Protein AF-A0A535A2I8-F1 (afdb_monomer_lite)

pLDDT: mean 81.46, std 21.79, range [32.22, 98.5]

Foldseek 3Di:
DDDDDDDDDDDDDDDDDPDDPDPDPDDRPFAQLEEEDEDDPVCDDDVSVVVVLVVVVVNLVRNHAWYWYADPPDQQRTWIAGSVHRPDTDGDHQVDWDDHPPSDPPDTDHSCVVDD

Radius of gyration: 17.89 Å; chains: 1; bounding box: 40×43×50 Å

Structure (mmCIF, N/CA/C/O backbone):
data_AF-A0A535A2I8-F1
#
_entry.id   AF-A0A535A2I8-F1
#
loop_
_atom_site.group_PDB
_atom_site.id
_atom_site.type_symbol
_atom_site.label_atom_id
_atom_site.label_alt_id
_atom_site.label_comp_id
_atom_site.label_asym_id
_atom_site.label_entity_id
_atom_site.label_seq_id
_atom_site.pdbx_PDB_ins_code
_atom_site.Cartn_x
_atom_site.Cartn_y
_atom_site.Cartn_z
_atom_site.occupancy
_atom_site.B_iso_or_equiv
_atom_site.auth_seq_id
_atom_site.auth_comp_id
_atom_site.auth_asym_id
_atom_site.auth_atom_id
_atom_site.pdbx_PDB_model_num
ATOM 1 N N . MET A 1 1 ? 29.932 -28.910 -32.154 1.00 40.97 1 MET A N 1
ATOM 2 C CA . MET A 1 1 ? 29.244 -27.645 -31.809 1.00 40.97 1 MET A CA 1
ATOM 3 C C . MET A 1 1 ? 27.804 -27.983 -31.453 1.00 40.97 1 MET A C 1
ATOM 5 O O . MET A 1 1 ? 26.990 -28.144 -32.350 1.00 40.97 1 MET A O 1
ATOM 9 N N . HIS A 1 2 ? 27.507 -28.189 -30.170 1.00 32.22 2 HIS A N 1
ATOM 10 C CA . HIS A 1 2 ? 26.166 -28.565 -29.714 1.00 32.22 2 HIS A CA 1
ATOM 11 C C . HIS A 1 2 ? 25.578 -27.422 -28.888 1.00 32.22 2 HIS A C 1
ATOM 13 O O . HIS A 1 2 ? 26.145 -27.027 -27.873 1.00 32.22 2 HIS A O 1
ATOM 19 N N . ARG A 1 3 ? 24.467 -26.864 -29.384 1.00 36.97 3 ARG A N 1
ATOM 20 C CA . ARG A 1 3 ? 23.621 -25.899 -28.676 1.00 36.97 3 ARG A CA 1
ATOM 21 C C . ARG A 1 3 ? 22.967 -26.609 -27.492 1.00 36.97 3 ARG A C 1
ATOM 23 O O . ARG A 1 3 ? 22.292 -27.614 -27.694 1.00 36.97 3 ARG A O 1
ATOM 30 N N . LEU A 1 4 ? 23.142 -26.072 -26.289 1.00 37.31 4 LEU A N 1
ATOM 31 C CA . LEU A 1 4 ? 22.339 -26.429 -25.124 1.00 37.31 4 LEU A CA 1
ATOM 32 C C . LEU A 1 4 ? 21.223 -25.391 -24.979 1.00 37.31 4 LEU A C 1
ATOM 34 O O . LEU A 1 4 ? 21.479 -24.228 -24.677 1.00 37.31 4 LEU A O 1
ATOM 38 N N . SER A 1 5 ? 19.991 -25.825 -25.226 1.00 38.28 5 SER A N 1
ATOM 39 C CA . SER A 1 5 ? 18.779 -25.164 -24.739 1.00 38.28 5 SER A CA 1
ATOM 40 C C . SER A 1 5 ? 18.643 -25.443 -23.236 1.00 38.28 5 SER A C 1
ATOM 42 O O . SER A 1 5 ? 18.782 -26.608 -22.854 1.00 38.28 5 SER A O 1
ATOM 44 N N . PRO A 1 6 ? 18.328 -24.467 -22.366 1.00 41.94 6 PRO A N 1
ATOM 45 C CA . PRO A 1 6 ? 17.917 -24.785 -21.011 1.00 41.94 6 P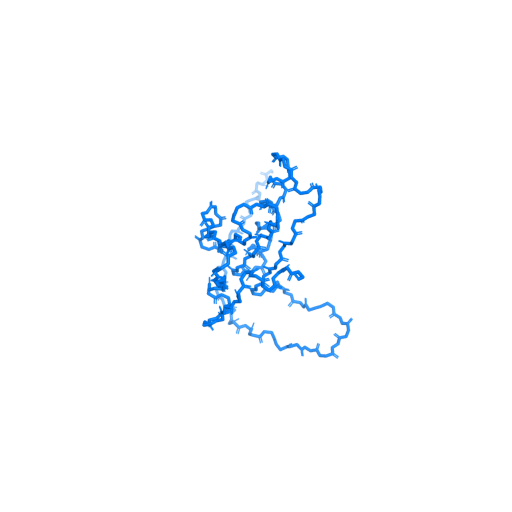RO A CA 1
ATOM 46 C C . PRO A 1 6 ? 16.450 -25.219 -21.006 1.00 41.94 6 PRO A C 1
ATOM 48 O O . PRO A 1 6 ? 15.536 -24.478 -21.362 1.00 41.94 6 PRO A O 1
ATOM 51 N N . CYS A 1 7 ? 16.290 -26.479 -20.623 1.00 32.72 7 CYS A N 1
ATOM 52 C CA . CYS A 1 7 ? 15.062 -27.187 -20.320 1.00 32.72 7 CYS A CA 1
ATOM 53 C C . CYS A 1 7 ? 14.191 -26.408 -19.321 1.00 32.72 7 CYS A C 1
ATOM 55 O O . CYS A 1 7 ? 14.639 -26.072 -18.223 1.00 32.72 7 CYS A O 1
ATOM 57 N N . GLY A 1 8 ? 12.933 -26.164 -19.693 1.00 40.22 8 GLY A N 1
ATOM 58 C CA . GLY A 1 8 ? 11.887 -25.794 -18.751 1.00 40.22 8 GLY A CA 1
ATOM 59 C C . GLY A 1 8 ? 11.546 -26.983 -17.855 1.00 40.22 8 GLY A C 1
ATOM 60 O O . GLY A 1 8 ? 11.243 -28.069 -18.340 1.00 40.22 8 GLY A O 1
ATOM 61 N N . SER A 1 9 ? 11.576 -26.772 -16.543 1.00 40.91 9 SER A N 1
ATOM 62 C CA . SER A 1 9 ? 11.089 -27.739 -15.559 1.00 40.91 9 SER A CA 1
ATOM 63 C C . SER A 1 9 ? 10.289 -27.006 -14.484 1.00 40.91 9 SER A C 1
ATOM 65 O O . SER A 1 9 ? 10.780 -26.744 -13.389 1.00 40.91 9 SER A O 1
ATOM 67 N N . LEU A 1 10 ? 9.032 -26.699 -14.800 1.00 38.22 10 LEU A N 1
ATOM 68 C CA . LEU A 1 10 ? 7.995 -26.491 -13.793 1.00 38.22 10 LEU A CA 1
ATOM 69 C C . LEU A 1 10 ? 7.583 -27.869 -13.261 1.00 38.22 10 LEU A C 1
ATOM 71 O O . LEU A 1 10 ? 7.004 -28.674 -13.989 1.00 38.22 10 LEU A O 1
ATOM 75 N N . ARG A 1 11 ? 7.885 -28.143 -11.991 1.00 38.41 11 ARG A N 1
ATOM 76 C CA . ARG A 1 11 ? 7.268 -29.230 -11.221 1.00 38.41 11 ARG A CA 1
ATOM 77 C C . ARG A 1 11 ? 6.340 -28.605 -10.175 1.00 38.41 11 ARG A C 1
ATOM 79 O O . ARG A 1 11 ? 6.810 -27.751 -9.426 1.00 38.41 11 ARG A O 1
ATOM 86 N N . PRO A 1 12 ? 5.054 -28.992 -10.103 1.00 46.94 12 PRO A N 1
ATOM 87 C CA . PRO A 1 12 ? 4.143 -28.482 -9.093 1.00 46.94 12 PRO A CA 1
ATOM 88 C C . PRO A 1 12 ? 4.269 -29.320 -7.820 1.00 46.94 12 PRO A C 1
ATOM 90 O O . PRO A 1 12 ? 4.262 -30.549 -7.867 1.00 46.94 12 PRO A O 1
ATOM 93 N N . GLY A 1 13 ? 4.367 -28.646 -6.680 1.00 46.59 13 GLY A N 1
ATOM 94 C CA . GLY A 1 13 ? 4.342 -29.297 -5.377 1.00 46.59 13 GLY A CA 1
ATOM 95 C C . GLY A 1 13 ? 5.044 -28.469 -4.318 1.00 46.59 13 GLY A C 1
ATOM 96 O O . GLY A 1 13 ? 6.159 -28.794 -3.933 1.00 46.59 13 GLY A O 1
ATOM 97 N N . CYS A 1 14 ? 4.398 -27.413 -3.833 1.00 37.53 14 CYS A N 1
ATOM 98 C CA . CYS A 1 14 ? 4.738 -26.888 -2.519 1.00 37.53 14 CYS A CA 1
ATOM 99 C C . CYS A 1 14 ? 3.476 -26.340 -1.858 1.00 37.53 14 CYS A C 1
ATOM 101 O O . CYS A 1 14 ? 2.804 -25.461 -2.400 1.00 37.53 14 CYS A O 1
ATOM 103 N N . GLY A 1 15 ? 3.118 -26.948 -0.728 1.00 41.69 15 GLY A N 1
ATOM 104 C CA . GLY A 1 15 ? 2.055 -26.476 0.142 1.00 41.69 15 GLY A CA 1
ATOM 105 C C . GLY A 1 15 ? 2.398 -25.106 0.719 1.00 41.69 15 GLY A C 1
ATOM 106 O O . GLY A 1 15 ? 3.550 -24.682 0.745 1.00 41.69 15 GLY A O 1
ATOM 107 N N . ARG A 1 16 ? 1.368 -24.393 1.166 1.00 43.19 16 ARG A N 1
ATOM 108 C CA . ARG A 1 16 ? 1.517 -23.088 1.803 1.00 43.19 16 ARG A CA 1
ATOM 109 C C . ARG A 1 16 ? 2.054 -23.299 3.218 1.00 43.19 16 ARG A C 1
ATOM 111 O O . ARG A 1 16 ? 1.315 -23.759 4.083 1.00 43.19 16 ARG A O 1
ATOM 118 N N . GLU A 1 17 ? 3.316 -22.967 3.455 1.00 42.72 17 GLU A N 1
ATOM 119 C CA . GLU A 1 17 ? 3.839 -22.832 4.813 1.00 42.72 17 GLU A CA 1
ATOM 120 C C . GLU A 1 17 ? 3.424 -21.449 5.335 1.00 42.72 17 GLU A C 1
ATOM 122 O O . GLU A 1 17 ? 3.920 -20.418 4.885 1.00 42.72 17 GLU A O 1
ATOM 127 N N . MET A 1 18 ? 2.451 -21.408 6.252 1.00 49.94 18 MET A N 1
ATOM 128 C CA . MET A 1 18 ? 2.338 -20.278 7.176 1.00 49.94 18 MET A CA 1
ATOM 129 C C . MET A 1 18 ? 3.582 -20.361 8.054 1.00 49.94 18 MET A C 1
ATOM 131 O O . MET A 1 18 ? 3.640 -21.215 8.936 1.00 49.94 18 MET A O 1
ATOM 135 N N . GLY A 1 19 ? 4.599 -19.557 7.741 1.00 46.88 19 GLY A N 1
ATOM 136 C CA . GLY A 1 19 ? 5.868 -19.560 8.459 1.00 46.88 19 GLY A CA 1
ATOM 137 C C . GLY A 1 19 ? 5.630 -19.405 9.957 1.00 46.88 19 GLY A C 1
ATOM 138 O O . GLY A 1 19 ? 5.219 -18.343 10.424 1.00 46.88 19 GLY A O 1
ATOM 139 N N . ALA A 1 20 ? 5.869 -20.475 10.712 1.00 48.34 20 ALA A N 1
ATOM 140 C CA . ALA A 1 20 ? 6.011 -20.381 12.150 1.00 48.34 20 ALA A CA 1
ATOM 141 C C . ALA A 1 20 ? 7.280 -19.565 12.414 1.00 48.34 20 ALA A C 1
ATOM 143 O O . ALA A 1 20 ? 8.363 -19.945 11.964 1.00 48.34 20 ALA A O 1
ATOM 144 N N . VAL A 1 21 ? 7.146 -18.439 13.116 1.00 48.19 21 VAL A N 1
ATOM 145 C CA . VAL A 1 21 ? 8.295 -17.656 13.577 1.00 48.19 21 VAL A CA 1
ATOM 146 C C . VAL A 1 21 ? 9.082 -18.556 14.523 1.00 48.19 21 VAL A C 1
ATOM 148 O O . VAL A 1 21 ? 8.667 -18.810 15.653 1.00 48.19 21 VAL A O 1
ATOM 151 N N . ARG A 1 22 ? 10.188 -19.116 14.034 1.00 48.62 22 ARG A N 1
ATOM 152 C CA . ARG A 1 22 ? 11.169 -19.770 14.889 1.00 48.62 22 ARG A CA 1
ATOM 153 C C . ARG A 1 22 ? 11.886 -18.658 15.639 1.00 48.62 22 ARG A C 1
ATOM 155 O O . ARG A 1 22 ? 12.410 -17.745 15.010 1.00 48.62 22 ARG A O 1
ATOM 162 N N . ASP A 1 23 ? 11.851 -18.735 16.966 1.00 51.00 23 ASP A N 1
ATOM 163 C CA . ASP A 1 23 ? 12.448 -17.793 17.924 1.00 51.00 23 ASP A CA 1
ATOM 164 C C . ASP A 1 23 ? 13.987 -17.882 17.927 1.00 51.00 23 ASP A C 1
ATOM 166 O O . ASP A 1 23 ? 14.655 -18.119 18.930 1.00 51.00 23 ASP A O 1
ATOM 170 N N . THR A 1 24 ? 14.560 -17.784 16.736 1.00 49.78 24 THR A N 1
ATOM 171 C CA . THR A 1 24 ? 15.985 -17.675 16.483 1.00 49.78 24 THR A CA 1
ATOM 172 C C . THR A 1 24 ? 16.213 -16.245 16.027 1.00 49.78 24 THR A C 1
ATOM 174 O O . THR A 1 24 ? 15.497 -15.776 15.146 1.00 49.78 24 THR A O 1
ATOM 177 N N . MET A 1 25 ? 17.214 -15.551 16.575 1.00 48.09 25 MET A N 1
ATOM 178 C CA . MET A 1 25 ? 17.697 -14.240 16.097 1.00 48.09 25 MET A CA 1
ATOM 179 C C . MET A 1 25 ? 18.318 -14.316 14.680 1.00 48.09 25 MET A C 1
ATOM 181 O O . MET A 1 25 ? 19.271 -13.612 14.358 1.00 48.09 25 MET A O 1
ATOM 185 N N . GLU A 1 26 ? 17.816 -15.214 13.841 1.00 55.56 26 GLU A N 1
ATOM 186 C CA . GLU A 1 26 ? 18.205 -15.446 12.463 1.00 55.56 26 GLU A CA 1
ATOM 187 C C . GLU A 1 26 ? 17.162 -14.808 11.543 1.00 55.56 26 GLU A C 1
ATOM 189 O O . GLU A 1 26 ? 15.986 -14.677 11.892 1.00 55.56 26 GLU A O 1
ATOM 194 N N . PHE A 1 27 ? 17.585 -14.400 10.347 1.00 55.69 27 PHE A N 1
ATOM 195 C CA . PHE A 1 27 ? 16.664 -13.864 9.352 1.00 55.69 27 PHE A CA 1
ATOM 196 C C . PHE A 1 27 ? 15.589 -14.900 9.013 1.00 55.69 27 PHE A C 1
ATOM 198 O O . PHE A 1 27 ? 15.905 -16.027 8.619 1.00 55.69 27 PHE A O 1
ATOM 205 N N . ILE A 1 28 ? 14.323 -14.488 9.125 1.00 61.25 28 ILE A N 1
ATOM 206 C CA . ILE A 1 28 ? 13.185 -15.294 8.686 1.00 61.25 28 ILE A CA 1
ATOM 207 C C . ILE A 1 28 ? 13.399 -15.639 7.210 1.00 61.25 28 ILE A C 1
ATOM 209 O O . ILE A 1 28 ? 13.600 -14.760 6.373 1.00 61.25 28 ILE A O 1
ATOM 213 N N . GLN A 1 29 ? 13.392 -16.934 6.906 1.00 65.06 29 GLN A N 1
ATOM 214 C CA . GLN A 1 29 ? 13.512 -17.421 5.540 1.00 65.06 29 GLN A CA 1
ATOM 215 C C . GLN A 1 29 ? 12.177 -17.220 4.814 1.00 65.06 29 GLN A C 1
ATOM 217 O O . GLN A 1 29 ? 11.147 -17.730 5.252 1.00 65.06 29 GLN A O 1
ATOM 222 N N . GLY A 1 30 ? 12.210 -16.488 3.700 1.00 69.88 30 GLY A N 1
ATOM 223 C CA . GLY A 1 30 ? 11.043 -16.190 2.863 1.00 69.88 30 GLY A CA 1
ATOM 224 C C . GLY A 1 30 ? 10.632 -14.717 2.892 1.00 69.88 30 GLY A C 1
ATOM 225 O O . GLY A 1 30 ? 11.028 -13.955 3.772 1.00 69.88 30 GLY A O 1
ATOM 226 N N . ALA A 1 31 ? 9.847 -14.303 1.896 1.00 85.44 31 ALA A N 1
ATOM 227 C CA . ALA A 1 31 ? 9.308 -12.951 1.859 1.00 85.44 31 ALA A CA 1
ATOM 228 C C . ALA A 1 31 ? 8.110 -12.814 2.805 1.00 85.44 31 ALA A C 1
ATOM 230 O O . ALA A 1 31 ? 7.313 -13.750 2.938 1.00 85.44 31 ALA A O 1
ATOM 231 N N . PRO A 1 32 ? 7.925 -11.644 3.435 1.00 91.00 32 PRO A N 1
ATOM 232 C CA . PRO A 1 32 ? 6.725 -11.396 4.212 1.00 91.00 32 PRO A CA 1
ATOM 233 C C . PRO A 1 32 ? 5.500 -11.408 3.292 1.00 91.00 32 PRO A C 1
ATOM 235 O O . PRO A 1 32 ? 5.546 -10.905 2.169 1.00 91.00 32 PRO A O 1
ATOM 238 N N . VAL A 1 33 ? 4.374 -11.937 3.776 1.00 94.38 33 VAL A N 1
ATOM 239 C CA . VAL A 1 33 ? 3.109 -11.936 3.016 1.00 94.38 33 VAL A CA 1
ATOM 240 C C . VAL A 1 33 ? 2.589 -10.517 2.758 1.00 94.38 33 VAL A C 1
ATOM 242 O O . VAL A 1 33 ? 1.937 -10.279 1.742 1.00 94.38 33 VAL A O 1
ATOM 245 N N . PHE A 1 34 ? 2.922 -9.581 3.649 1.00 95.88 34 PHE A N 1
ATOM 246 C CA . PHE A 1 34 ? 2.596 -8.162 3.590 1.00 95.88 34 PHE A CA 1
ATOM 247 C C . PHE A 1 34 ? 3.845 -7.336 3.924 1.00 95.88 34 PHE A C 1
ATOM 249 O O . PHE A 1 34 ? 4.474 -7.579 4.952 1.00 95.88 34 PHE A O 1
ATOM 256 N N . ALA A 1 35 ? 4.196 -6.371 3.073 1.00 95.69 35 ALA A N 1
ATOM 257 C CA . ALA A 1 35 ? 5.311 -5.450 3.296 1.00 95.69 35 ALA A CA 1
ATOM 258 C C . ALA A 1 35 ? 4.840 -3.988 3.278 1.00 95.69 35 ALA A C 1
ATOM 260 O O . ALA A 1 35 ? 3.871 -3.642 2.602 1.00 95.69 35 ALA A O 1
ATOM 261 N N . VAL A 1 36 ? 5.558 -3.125 3.996 1.00 96.19 36 VAL A N 1
ATOM 262 C CA . VAL A 1 36 ? 5.312 -1.679 4.032 1.00 96.19 36 VAL A CA 1
ATOM 263 C C . VAL A 1 36 ? 6.607 -0.958 3.686 1.00 96.19 36 VAL A C 1
ATOM 265 O O . VAL A 1 36 ? 7.624 -1.146 4.349 1.00 96.19 36 VAL A O 1
ATOM 268 N N . GLU A 1 37 ? 6.553 -0.122 2.659 1.00 94.62 37 GLU A N 1
ATOM 269 C CA . GLU A 1 37 ? 7.628 0.757 2.217 1.00 94.62 37 GLU A CA 1
ATOM 270 C C . GLU A 1 37 ? 7.218 2.198 2.512 1.00 94.62 37 GLU A C 1
ATOM 272 O O . GLU A 1 37 ? 6.243 2.703 1.959 1.00 94.62 37 GLU A O 1
ATOM 277 N N . VAL A 1 38 ? 7.949 2.863 3.407 1.00 94.75 38 VAL A N 1
ATOM 278 C CA . VAL A 1 38 ? 7.687 4.261 3.768 1.00 94.75 38 VAL A CA 1
ATOM 279 C C . VAL A 1 38 ? 8.645 5.159 3.004 1.00 94.75 38 VAL A C 1
ATOM 281 O O . VAL A 1 38 ? 9.866 5.019 3.113 1.00 94.75 38 VAL A O 1
ATOM 284 N N . ARG A 1 39 ? 8.101 6.105 2.235 1.00 93.19 39 ARG A N 1
ATOM 285 C CA . ARG A 1 39 ? 8.912 7.026 1.441 1.00 93.19 39 ARG A CA 1
ATOM 286 C C . ARG A 1 39 ? 9.726 7.950 2.329 1.00 93.19 39 ARG A C 1
ATOM 288 O O . ARG A 1 39 ? 9.211 8.661 3.188 1.00 93.19 39 ARG A O 1
ATOM 295 N N . SER A 1 40 ? 11.018 8.002 2.037 1.00 89.12 40 SER A N 1
ATOM 296 C CA . SER A 1 40 ? 11.932 9.015 2.553 1.00 89.12 40 SER A CA 1
ATOM 297 C C . SER A 1 40 ? 12.052 10.193 1.583 1.00 89.12 40 SER A C 1
ATOM 299 O O . SER A 1 40 ? 11.618 10.130 0.434 1.00 89.12 40 SER A O 1
ATOM 301 N N . LYS A 1 41 ? 12.726 11.266 2.011 1.00 84.62 41 LYS A N 1
ATOM 302 C CA . LYS A 1 41 ? 12.999 12.457 1.186 1.00 84.62 41 LYS A CA 1
ATOM 303 C C . LYS A 1 41 ? 13.630 12.141 -0.182 1.00 84.62 41 LYS A C 1
ATOM 305 O O . LYS A 1 41 ? 13.401 12.878 -1.134 1.00 84.62 41 LYS A O 1
ATOM 310 N N . SER A 1 42 ? 14.416 11.072 -0.294 1.00 83.00 42 SER A N 1
ATOM 311 C CA . SER A 1 42 ? 15.071 10.689 -1.554 1.00 83.00 42 SER A CA 1
ATOM 312 C C . SER A 1 42 ? 14.187 9.831 -2.465 1.00 83.00 42 SER A C 1
ATOM 314 O O . SER A 1 42 ? 14.610 9.476 -3.561 1.00 83.00 42 SER A O 1
ATOM 316 N N . ASN A 1 43 ? 12.968 9.491 -2.036 1.00 86.56 43 ASN A N 1
ATOM 317 C CA . ASN A 1 43 ? 12.039 8.648 -2.787 1.00 86.56 43 ASN A CA 1
ATOM 318 C C . ASN A 1 43 ? 11.048 9.451 -3.649 1.00 86.56 43 ASN A C 1
ATOM 320 O O . ASN A 1 43 ? 9.964 8.958 -3.945 1.00 86.56 43 ASN A O 1
ATOM 324 N N . TYR A 1 44 ? 11.419 10.663 -4.076 1.00 86.00 44 TYR A N 1
ATOM 325 C CA . TYR A 1 44 ? 10.582 11.517 -4.923 1.00 86.00 44 TYR A CA 1
ATOM 326 C C . TYR A 1 44 ? 11.238 11.808 -6.275 1.00 86.00 44 TYR A C 1
ATOM 328 O O . TYR A 1 44 ? 12.456 11.948 -6.389 1.00 86.00 44 TYR A O 1
ATOM 336 N N . GLY A 1 45 ? 10.394 11.939 -7.300 1.00 87.81 45 GLY A N 1
ATOM 337 C CA . GLY A 1 45 ? 10.788 12.207 -8.681 1.00 87.81 45 GLY A CA 1
ATOM 338 C C . GLY A 1 45 ? 10.835 10.946 -9.558 1.00 87.81 45 GLY A C 1
ATOM 339 O O . GLY A 1 45 ? 10.811 9.829 -9.043 1.00 87.81 45 GLY A O 1
ATOM 340 N N . PRO A 1 46 ? 10.924 11.095 -10.894 1.00 86.56 46 PRO A N 1
ATOM 341 C CA . PRO A 1 46 ? 10.710 9.985 -11.830 1.00 86.56 46 PRO A CA 1
ATOM 342 C C . PRO A 1 46 ? 11.641 8.783 -11.623 1.00 86.56 46 PRO A C 1
ATOM 344 O O . PRO A 1 46 ? 11.211 7.636 -11.705 1.00 86.56 46 PRO A O 1
ATOM 347 N N . ALA A 1 47 ? 12.916 9.035 -11.310 1.00 88.94 47 ALA A N 1
ATOM 348 C CA . ALA A 1 47 ? 13.880 7.970 -11.040 1.00 88.94 47 ALA A CA 1
ATOM 349 C C . ALA A 1 47 ? 13.541 7.198 -9.754 1.00 88.94 47 ALA A C 1
ATOM 351 O O . ALA A 1 47 ? 13.683 5.976 -9.707 1.00 88.94 47 ALA A O 1
ATOM 352 N N . ALA A 1 48 ? 13.060 7.900 -8.726 1.00 88.69 48 ALA A N 1
ATOM 353 C CA . ALA A 1 48 ? 12.655 7.280 -7.477 1.00 88.69 48 ALA A CA 1
ATOM 354 C C . ALA A 1 48 ? 11.380 6.443 -7.635 1.00 88.69 48 ALA A C 1
ATOM 356 O O . ALA A 1 48 ? 11.321 5.350 -7.081 1.00 88.69 48 ALA A O 1
ATOM 357 N N . GLU A 1 49 ? 10.410 6.894 -8.439 1.00 88.19 49 GLU A N 1
ATOM 358 C CA . GLU A 1 49 ? 9.228 6.087 -8.780 1.00 88.19 49 GLU A CA 1
ATOM 359 C C . GLU A 1 49 ? 9.627 4.770 -9.452 1.00 88.19 49 GLU A C 1
ATOM 361 O O . GLU A 1 49 ? 9.152 3.701 -9.066 1.00 88.19 49 GLU A O 1
ATOM 366 N N . GLY A 1 50 ? 10.561 4.832 -10.410 1.00 88.56 50 GLY A N 1
ATOM 367 C CA . GLY A 1 50 ? 11.105 3.646 -11.072 1.00 88.56 50 GLY A CA 1
ATOM 368 C C . GLY A 1 50 ? 11.819 2.704 -10.098 1.00 88.56 50 GLY A C 1
ATOM 369 O O . GLY A 1 50 ? 11.585 1.498 -10.123 1.00 88.56 50 GLY A O 1
ATOM 370 N N . ALA A 1 51 ? 12.635 3.242 -9.188 1.00 88.94 51 ALA A N 1
ATOM 371 C CA . ALA A 1 51 ? 13.307 2.443 -8.163 1.00 88.94 51 ALA A CA 1
ATOM 372 C C . ALA A 1 51 ? 12.312 1.792 -7.186 1.00 88.94 51 ALA A C 1
ATOM 374 O O . ALA A 1 51 ? 12.485 0.635 -6.804 1.00 88.94 51 ALA A O 1
ATOM 375 N N . MET A 1 52 ? 11.247 2.503 -6.805 1.00 89.19 52 MET A N 1
ATOM 376 C CA . MET A 1 52 ? 10.194 1.962 -5.943 1.00 89.19 52 MET A CA 1
ATOM 377 C C . MET A 1 52 ? 9.379 0.883 -6.656 1.00 89.19 52 MET A C 1
ATOM 379 O O . MET A 1 52 ? 9.015 -0.115 -6.039 1.00 89.19 52 MET A O 1
ATOM 383 N N . ALA A 1 53 ? 9.129 1.039 -7.958 1.00 90.50 53 ALA A N 1
ATOM 384 C CA . ALA A 1 53 ? 8.526 -0.005 -8.780 1.00 90.50 53 ALA A CA 1
ATOM 385 C C . ALA A 1 53 ? 9.405 -1.257 -8.860 1.00 90.50 53 ALA A C 1
ATOM 387 O O . ALA A 1 53 ? 8.906 -2.354 -8.622 1.00 90.50 53 ALA A O 1
ATOM 388 N N . ALA A 1 54 ? 10.707 -1.097 -9.106 1.00 90.62 54 ALA A N 1
ATOM 389 C CA . ALA A 1 54 ? 11.643 -2.218 -9.175 1.00 90.62 54 ALA A CA 1
ATOM 390 C C . ALA A 1 54 ? 11.679 -3.021 -7.863 1.00 90.62 54 ALA A C 1
ATOM 392 O O . ALA A 1 54 ? 11.528 -4.237 -7.890 1.00 90.62 54 ALA A O 1
ATOM 393 N N . LYS A 1 55 ? 11.755 -2.349 -6.705 1.00 88.94 55 LYS A N 1
ATOM 394 C CA . LYS A 1 55 ? 11.703 -3.037 -5.404 1.00 88.94 55 LYS A CA 1
ATOM 395 C C . LYS A 1 55 ? 10.417 -3.838 -5.206 1.00 88.94 55 LYS A C 1
ATOM 397 O O . LYS A 1 55 ? 10.455 -4.958 -4.706 1.00 88.94 55 LYS A O 1
ATOM 402 N N . ARG A 1 56 ? 9.265 -3.277 -5.593 1.00 93.44 56 ARG A N 1
ATOM 403 C CA . ARG A 1 56 ? 7.970 -3.972 -5.497 1.00 93.44 56 ARG A CA 1
ATOM 404 C C . ARG A 1 56 ? 7.952 -5.247 -6.342 1.00 93.44 56 ARG A C 1
ATOM 406 O O . ARG A 1 56 ? 7.414 -6.250 -5.884 1.00 93.44 56 ARG A O 1
ATOM 413 N N . VAL A 1 57 ? 8.567 -5.230 -7.529 1.00 92.25 57 VAL A N 1
ATOM 414 C CA . VAL A 1 57 ? 8.714 -6.431 -8.370 1.00 92.25 57 VAL A CA 1
ATOM 415 C C . VAL A 1 57 ? 9.473 -7.527 -7.625 1.00 92.25 57 VAL A C 1
ATOM 417 O O . VAL A 1 57 ? 9.005 -8.664 -7.604 1.00 92.25 57 VAL A O 1
ATOM 420 N N . ASP A 1 58 ? 10.578 -7.187 -6.959 1.00 90.81 58 ASP A N 1
ATOM 421 C CA . ASP A 1 58 ? 11.367 -8.158 -6.192 1.00 90.81 58 ASP A CA 1
ATOM 422 C C . ASP A 1 58 ? 10.568 -8.751 -5.018 1.00 90.81 58 ASP A C 1
ATOM 424 O O . ASP A 1 58 ? 10.583 -9.967 -4.815 1.00 90.81 58 ASP A O 1
ATOM 428 N N . TYR A 1 59 ? 9.796 -7.929 -4.292 1.00 92.25 59 TYR A N 1
ATOM 429 C CA . TYR A 1 59 ? 8.889 -8.413 -3.241 1.00 92.25 59 TYR A CA 1
ATOM 430 C C . TYR A 1 59 ? 7.867 -9.422 -3.777 1.00 92.25 59 TYR A C 1
ATOM 432 O O . TYR A 1 59 ? 7.695 -10.503 -3.208 1.00 92.25 59 TYR A O 1
ATOM 440 N N . PHE A 1 60 ? 7.196 -9.097 -4.885 1.00 93.25 60 PHE A N 1
ATOM 441 C CA . PHE A 1 60 ? 6.192 -9.985 -5.473 1.00 93.25 60 PHE A CA 1
ATOM 442 C C . PHE A 1 60 ? 6.813 -11.275 -6.019 1.00 93.25 60 PHE A C 1
ATOM 444 O O . PHE A 1 60 ? 6.254 -12.352 -5.814 1.00 93.25 60 PHE A O 1
ATOM 451 N N . ALA A 1 61 ? 7.992 -11.195 -6.643 1.00 91.62 61 ALA A N 1
ATOM 452 C CA . ALA A 1 61 ? 8.732 -12.368 -7.105 1.00 91.62 61 ALA A CA 1
ATOM 453 C C . ALA A 1 61 ? 9.143 -13.294 -5.946 1.00 91.62 61 ALA A C 1
ATOM 455 O O . ALA A 1 61 ? 9.192 -14.512 -6.117 1.00 91.62 61 ALA A O 1
ATOM 456 N N . ALA A 1 62 ? 9.391 -12.730 -4.762 1.00 91.00 62 ALA A N 1
ATOM 457 C CA . ALA A 1 62 ? 9.743 -13.475 -3.559 1.00 91.00 62 ALA A CA 1
ATOM 458 C C . ALA A 1 62 ? 8.527 -14.034 -2.783 1.00 91.00 62 ALA A C 1
ATOM 460 O O . ALA A 1 62 ? 8.711 -14.770 -1.812 1.00 91.00 62 ALA A O 1
ATOM 461 N N . GLY A 1 63 ? 7.293 -13.738 -3.213 1.00 92.19 63 GLY A N 1
ATOM 462 C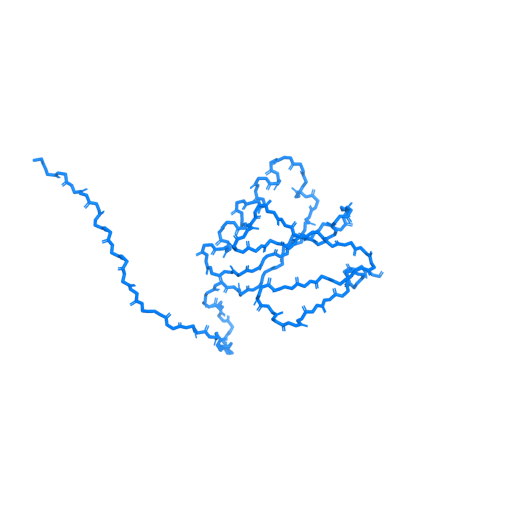 CA . GLY A 1 63 ? 6.060 -14.299 -2.645 1.00 92.19 63 GLY A CA 1
ATOM 463 C C . GLY A 1 63 ? 5.258 -13.354 -1.745 1.00 92.19 63 GLY A C 1
ATOM 464 O O . GLY A 1 63 ? 4.253 -13.777 -1.167 1.00 92.19 63 GLY A O 1
ATOM 465 N N . THR A 1 64 ? 5.645 -12.079 -1.638 1.00 95.56 64 THR A N 1
ATOM 466 C CA . THR A 1 64 ? 4.804 -11.060 -0.997 1.00 95.56 64 THR A CA 1
ATOM 467 C C . THR A 1 64 ? 3.493 -10.910 -1.770 1.00 95.56 64 THR A C 1
ATOM 469 O O . THR A 1 64 ? 3.481 -10.918 -2.996 1.00 95.56 64 THR A O 1
ATOM 472 N N . GLN A 1 65 ? 2.365 -10.786 -1.069 1.00 96.44 65 GLN A N 1
ATOM 473 C CA . GLN A 1 65 ? 1.045 -10.656 -1.699 1.00 96.44 65 GLN A CA 1
ATOM 474 C C . GLN A 1 65 ? 0.617 -9.193 -1.829 1.00 96.44 65 GLN A C 1
ATOM 476 O O . GLN A 1 65 ? -0.008 -8.816 -2.824 1.00 96.44 65 GLN A O 1
ATOM 481 N N . VAL A 1 66 ? 0.961 -8.371 -0.834 1.00 97.56 66 VAL A N 1
ATOM 482 C CA . VAL A 1 66 ? 0.606 -6.950 -0.777 1.00 97.56 66 VAL A CA 1
ATOM 483 C C . VAL A 1 66 ? 1.805 -6.122 -0.330 1.00 97.56 66 VAL A C 1
ATOM 485 O O . VAL A 1 66 ? 2.485 -6.481 0.631 1.00 97.56 66 VAL A O 1
ATOM 488 N N . VAL A 1 67 ? 2.029 -4.992 -0.999 1.00 97.56 67 VAL A N 1
ATOM 489 C CA . VAL A 1 67 ? 2.984 -3.963 -0.576 1.00 97.56 67 VAL A CA 1
ATOM 490 C C . VAL A 1 67 ? 2.242 -2.642 -0.408 1.00 97.56 67 VAL A C 1
ATOM 492 O O . VAL A 1 67 ? 1.566 -2.188 -1.333 1.00 97.56 67 VAL A O 1
ATOM 495 N N . TRP A 1 68 ? 2.367 -2.015 0.757 1.00 98.00 68 TRP A N 1
ATOM 496 C CA . TRP A 1 68 ? 1.990 -0.615 0.942 1.00 98.00 68 TRP A CA 1
ATOM 497 C C . TRP A 1 68 ? 3.154 0.290 0.555 1.00 98.00 68 TRP A C 1
ATOM 499 O O . TRP A 1 68 ? 4.243 0.142 1.097 1.00 98.00 68 TRP A O 1
ATOM 509 N N . ASP A 1 69 ? 2.912 1.236 -0.348 1.00 96.75 69 ASP A N 1
ATOM 510 C CA . ASP A 1 69 ? 3.777 2.397 -0.578 1.00 96.75 69 ASP A CA 1
ATOM 511 C C . ASP A 1 69 ? 3.176 3.588 0.183 1.00 96.75 69 ASP A C 1
ATOM 513 O O . ASP A 1 69 ? 2.073 4.040 -0.142 1.00 96.75 69 ASP A O 1
ATOM 517 N N . VAL A 1 70 ? 3.858 4.032 1.241 1.00 97.12 70 VAL A N 1
ATOM 518 C CA . VAL A 1 70 ? 3.388 5.088 2.144 1.00 97.12 70 VAL A CA 1
ATOM 519 C C . VAL A 1 70 ? 4.056 6.414 1.800 1.00 97.12 70 VAL A C 1
ATOM 521 O O . VAL A 1 70 ? 5.269 6.581 1.942 1.00 97.12 70 VAL A O 1
ATOM 524 N N . ASP A 1 71 ? 3.237 7.382 1.409 1.00 96.00 71 ASP A N 1
ATOM 525 C CA . ASP A 1 71 ? 3.618 8.725 0.993 1.00 96.00 71 ASP A CA 1
ATOM 526 C C . ASP A 1 71 ? 2.946 9.772 1.885 1.00 96.00 71 ASP A C 1
ATOM 528 O O . ASP A 1 71 ? 1.865 10.277 1.590 1.00 96.00 71 ASP A O 1
ATOM 532 N N . LEU A 1 72 ? 3.598 10.120 2.996 1.00 94.06 72 LEU A N 1
ATOM 533 C CA . LEU A 1 72 ? 3.055 11.068 3.978 1.00 94.06 72 LEU A CA 1
ATOM 534 C C . LEU A 1 72 ? 2.897 12.502 3.436 1.00 94.06 72 LEU A C 1
ATOM 536 O O . LEU A 1 72 ? 2.262 13.327 4.092 1.00 94.06 72 LEU A O 1
ATOM 540 N N . LEU A 1 73 ? 3.486 12.813 2.275 1.00 93.00 73 LEU A N 1
ATOM 541 C CA . LEU A 1 73 ? 3.366 14.115 1.609 1.00 93.00 73 LEU A CA 1
ATOM 542 C C . LEU A 1 73 ? 2.354 14.094 0.452 1.00 93.00 73 LEU A C 1
ATOM 544 O O . LEU A 1 73 ? 1.985 15.155 -0.057 1.00 93.00 73 LEU A O 1
ATOM 548 N N . GLY A 1 74 ? 1.922 12.907 0.022 1.00 91.25 74 GLY A N 1
ATOM 549 C CA . GLY A 1 74 ? 0.994 12.700 -1.081 1.00 91.25 74 GLY A CA 1
ATOM 550 C C . GLY A 1 74 ? -0.475 12.827 -0.675 1.00 91.25 74 GLY A C 1
ATOM 551 O O . GLY A 1 74 ? -0.843 12.739 0.494 1.00 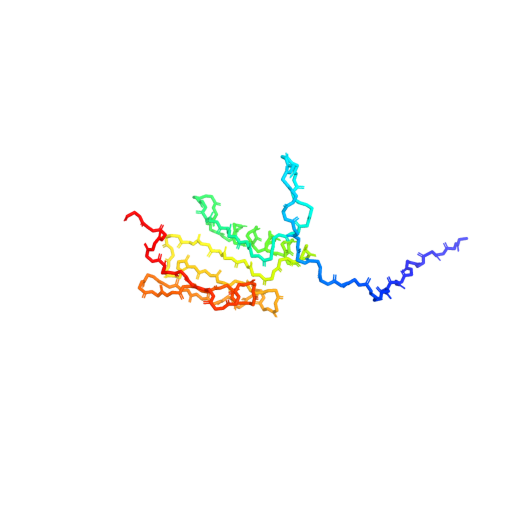9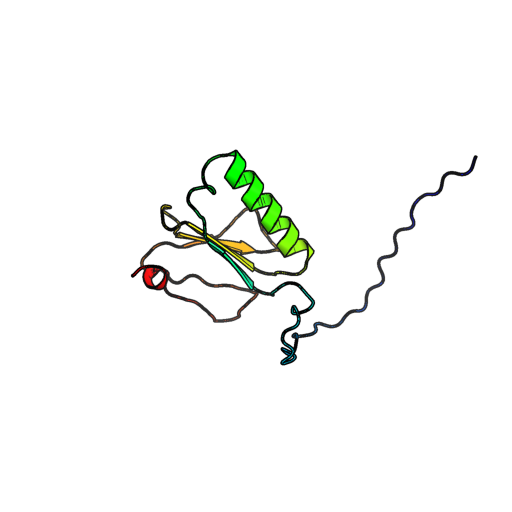1.25 74 GLY A O 1
ATOM 552 N N . ALA A 1 75 ? -1.343 13.014 -1.674 1.00 92.94 75 ALA A N 1
ATOM 553 C CA . ALA A 1 75 ? -2.792 13.009 -1.460 1.00 92.94 75 ALA A CA 1
ATOM 554 C C . ALA A 1 75 ? -3.306 11.610 -1.082 1.00 92.94 75 ALA A C 1
ATOM 556 O O . ALA A 1 75 ? -4.116 11.474 -0.167 1.00 92.94 75 ALA A O 1
ATOM 557 N N . ASP A 1 76 ? -2.806 10.583 -1.774 1.00 96.25 76 ASP A N 1
ATOM 558 C CA . ASP A 1 76 ? -3.035 9.181 -1.440 1.00 96.25 76 ASP A CA 1
ATOM 559 C C . ASP A 1 76 ? -1.862 8.702 -0.574 1.00 96.25 76 ASP A C 1
ATOM 561 O O . ASP A 1 76 ? -0.809 8.311 -1.087 1.00 96.25 76 ASP A O 1
ATOM 565 N N . VAL A 1 77 ? -2.056 8.790 0.744 1.00 97.69 77 VAL A N 1
ATOM 566 C CA . VAL A 1 77 ? -1.053 8.506 1.778 1.00 97.69 77 VAL A CA 1
ATOM 567 C C . VAL A 1 77 ? -0.615 7.050 1.759 1.00 97.69 77 VAL A C 1
ATOM 569 O O . VAL A 1 77 ? 0.559 6.765 1.958 1.00 97.69 77 VAL A O 1
ATOM 572 N N . VAL A 1 78 ? -1.541 6.122 1.522 1.00 98.06 78 VAL A N 1
ATOM 573 C CA . VAL A 1 78 ? -1.225 4.696 1.393 1.00 98.06 78 VAL A CA 1
ATOM 574 C C . VAL A 1 78 ? -1.648 4.226 0.015 1.00 98.06 78 VAL A C 1
ATOM 576 O O . VAL A 1 78 ? -2.824 4.300 -0.336 1.00 98.06 78 VAL A O 1
ATOM 579 N N . ARG A 1 79 ? -0.702 3.700 -0.761 1.00 97.94 79 ARG A N 1
ATOM 580 C CA . ARG A 1 79 ? -0.961 3.058 -2.051 1.00 97.94 79 ARG A CA 1
ATOM 581 C C . ARG A 1 79 ? -0.757 1.556 -1.913 1.00 97.94 79 ARG A C 1
ATOM 583 O O . ARG A 1 79 ? 0.351 1.078 -1.688 1.00 97.94 79 ARG A O 1
ATOM 590 N N . VAL A 1 80 ? -1.853 0.810 -2.023 1.00 97.94 80 VAL A N 1
ATOM 591 C CA . VAL A 1 80 ? -1.876 -0.647 -1.856 1.00 97.94 80 VAL A CA 1
ATOM 592 C C . VAL A 1 80 ? -1.642 -1.317 -3.197 1.00 97.94 80 VAL A C 1
ATOM 594 O O . VAL A 1 80 ? -2.529 -1.333 -4.054 1.00 97.94 80 VAL A O 1
ATOM 597 N N . HIS A 1 81 ? -0.457 -1.895 -3.360 1.00 97.19 81 HIS A N 1
ATOM 598 C CA . HIS A 1 81 ? -0.080 -2.694 -4.517 1.00 97.19 81 HIS A CA 1
ATOM 599 C C . HIS A 1 81 ? -0.310 -4.174 -4.224 1.00 97.19 81 HIS A C 1
ATOM 601 O O . HIS A 1 81 ? 0.148 -4.692 -3.205 1.00 97.19 81 HIS A O 1
ATOM 607 N N . ARG A 1 82 ? -0.996 -4.868 -5.133 1.00 97.00 82 ARG A N 1
ATOM 608 C CA . ARG A 1 82 ? -1.261 -6.308 -5.030 1.00 97.00 82 ARG A CA 1
ATOM 609 C C . ARG A 1 82 ? -0.430 -7.051 -6.054 1.00 97.00 82 ARG A C 1
ATOM 611 O O . ARG A 1 82 ? -0.315 -6.585 -7.181 1.00 97.00 82 ARG A O 1
ATOM 618 N N . ALA A 1 83 ? 0.039 -8.245 -5.708 1.00 94.94 83 ALA A N 1
ATOM 619 C CA . ALA A 1 83 ? 0.750 -9.105 -6.652 1.00 94.94 83 ALA A CA 1
ATOM 620 C C . ALA A 1 83 ? -0.072 -9.399 -7.927 1.00 94.94 83 ALA A C 1
ATOM 622 O O . ALA A 1 83 ? 0.494 -9.594 -8.996 1.00 94.94 83 ALA A O 1
ATOM 623 N N . SER A 1 84 ? -1.409 -9.404 -7.827 1.00 93.50 84 SER A N 1
ATOM 624 C CA . SER A 1 84 ? -2.320 -9.630 -8.957 1.00 93.50 84 SER A CA 1
ATOM 625 C C . SER A 1 84 ? -2.493 -8.429 -9.894 1.00 93.50 84 SER A C 1
ATOM 627 O O . SER A 1 84 ? -2.892 -8.621 -11.036 1.00 93.50 84 SER A O 1
ATOM 629 N N . ASP A 1 85 ? -2.272 -7.205 -9.404 1.00 91.38 85 ASP A N 1
ATOM 630 C CA . ASP A 1 85 ? -2.414 -5.960 -10.176 1.00 91.38 85 ASP A CA 1
ATOM 631 C C . ASP A 1 85 ? -1.461 -4.887 -9.600 1.00 91.38 85 ASP A C 1
ATOM 633 O O . ASP A 1 85 ? -1.888 -3.968 -8.889 1.00 91.38 85 ASP A O 1
ATOM 637 N N . PRO A 1 86 ? -0.137 -5.042 -9.802 1.00 86.31 86 PRO A N 1
ATOM 638 C CA . PRO A 1 86 ? 0.867 -4.212 -9.137 1.00 86.31 86 PRO A CA 1
ATOM 639 C C . PRO A 1 86 ? 0.928 -2.778 -9.680 1.00 86.31 86 PRO A C 1
ATOM 641 O O . PRO A 1 86 ? 1.421 -1.890 -8.978 1.00 86.31 86 PRO A O 1
ATOM 644 N N . ASP A 1 87 ? 0.410 -2.531 -10.885 1.00 89.44 87 ASP A N 1
ATOM 645 C CA . ASP A 1 87 ? 0.468 -1.228 -11.563 1.00 89.44 87 ASP A CA 1
ATOM 646 C C . ASP A 1 87 ? -0.777 -0.363 -11.331 1.00 89.44 87 ASP A C 1
ATOM 648 O O . ASP A 1 87 ? -0.778 0.825 -11.655 1.00 89.44 87 ASP A O 1
ATOM 652 N N . ARG A 1 88 ? -1.833 -0.923 -10.729 1.00 93.44 88 ARG A N 1
ATOM 653 C CA . ARG A 1 88 ? -3.075 -0.203 -10.416 1.00 93.44 88 ARG A CA 1
ATOM 654 C C . ARG A 1 88 ? -3.333 -0.222 -8.910 1.00 93.44 88 ARG A C 1
ATOM 656 O O . ARG A 1 88 ? -4.244 -0.911 -8.443 1.00 93.44 88 ARG A O 1
ATOM 663 N N . PRO A 1 89 ? -2.528 0.515 -8.122 1.00 96.06 89 PRO A N 1
ATOM 664 C CA . PRO A 1 89 ? -2.707 0.548 -6.683 1.00 96.06 89 PRO A CA 1
ATOM 665 C C . PRO A 1 89 ? -4.044 1.169 -6.298 1.00 96.06 89 PRO A C 1
ATOM 667 O O . PRO A 1 89 ? -4.549 2.082 -6.953 1.00 96.06 89 PRO A O 1
ATOM 670 N N . ARG A 1 90 ? -4.572 0.725 -5.159 1.00 97.62 90 ARG A N 1
ATOM 671 C CA . ARG A 1 90 ? -5.664 1.428 -4.486 1.00 97.62 90 ARG A CA 1
ATOM 672 C C . ARG A 1 90 ? -5.077 2.464 -3.532 1.00 97.62 90 ARG A C 1
ATOM 674 O O . ARG A 1 90 ? -4.325 2.095 -2.633 1.00 97.62 90 ARG A O 1
ATOM 681 N N . GLY A 1 91 ? -5.408 3.732 -3.748 1.00 97.75 91 GLY A N 1
ATOM 682 C CA . GLY A 1 91 ? -5.031 4.830 -2.860 1.00 97.75 91 GLY A CA 1
ATOM 683 C C . GLY A 1 91 ? -5.979 4.956 -1.669 1.00 97.75 91 GLY A C 1
ATOM 684 O O . GLY A 1 91 ? -7.183 4.742 -1.819 1.00 97.75 91 GLY A O 1
ATOM 685 N N . TYR A 1 92 ? -5.422 5.315 -0.515 1.00 98.38 92 TYR A N 1
ATOM 686 C CA . TYR A 1 92 ? -6.145 5.702 0.693 1.00 98.38 92 TYR A CA 1
ATOM 687 C C . TYR A 1 92 ? -5.600 7.014 1.243 1.00 98.38 92 TYR A C 1
ATOM 689 O O . TYR A 1 92 ? -4.393 7.268 1.213 1.00 98.38 92 TYR A O 1
ATOM 697 N N . ARG A 1 93 ? -6.496 7.828 1.784 1.00 98.12 93 ARG A N 1
ATOM 698 C CA . ARG A 1 93 ? -6.255 9.176 2.292 1.00 98.12 93 ARG A CA 1
ATOM 699 C C . ARG A 1 93 ? -6.511 9.240 3.790 1.00 98.12 93 ARG A C 1
ATOM 701 O O . ARG A 1 93 ? -7.082 8.333 4.391 1.00 98.12 93 ARG A O 1
ATOM 708 N N . ARG A 1 94 ? -6.111 10.354 4.398 1.00 96.56 94 ARG A N 1
ATOM 709 C CA . ARG A 1 94 ? -6.494 10.677 5.779 1.00 96.56 94 ARG A CA 1
ATOM 710 C C . ARG A 1 94 ? -8.019 10.651 5.936 1.00 96.56 94 ARG A C 1
ATOM 712 O O . ARG A 1 94 ? -8.737 11.060 5.025 1.00 96.56 94 ARG A O 1
ATOM 719 N N . GLY A 1 95 ? -8.505 10.155 7.069 1.00 97.38 95 GLY A N 1
ATOM 720 C CA . GLY A 1 95 ? -9.916 9.868 7.329 1.00 97.38 95 GLY A CA 1
ATOM 721 C C . GLY A 1 95 ? -10.400 8.498 6.837 1.00 97.38 95 GLY A C 1
ATOM 722 O O . GLY A 1 95 ? -11.496 8.079 7.206 1.00 97.38 95 GLY A O 1
ATOM 723 N N . GLU A 1 96 ? -9.611 7.776 6.036 1.00 98.31 96 GLU A N 1
ATOM 724 C CA . GLU A 1 96 ? -9.962 6.442 5.539 1.00 98.31 96 GLU A CA 1
ATOM 725 C C . GLU A 1 96 ? -9.260 5.325 6.328 1.00 98.31 96 GLU A C 1
ATOM 727 O O . GLU A 1 96 ? -8.385 5.562 7.164 1.00 98.31 96 GLU A O 1
ATOM 732 N N . ARG A 1 97 ? -9.648 4.072 6.054 1.00 98.50 97 ARG A N 1
ATOM 733 C C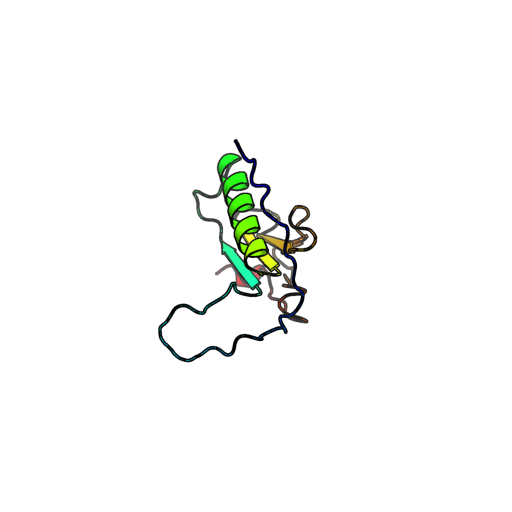A . ARG A 1 97 ? -8.986 2.872 6.581 1.00 98.50 97 ARG A CA 1
ATOM 734 C C . ARG A 1 97 ? -8.335 2.103 5.439 1.00 98.50 97 ARG A C 1
ATOM 736 O O . ARG A 1 97 ? -9.041 1.640 4.544 1.00 98.50 97 ARG A O 1
ATOM 743 N N . ALA A 1 98 ? -7.017 1.955 5.489 1.00 98.38 98 ALA A N 1
ATOM 744 C CA . ALA A 1 98 ? -6.265 1.174 4.518 1.00 98.38 98 ALA A CA 1
ATOM 745 C C . ALA A 1 98 ? -6.275 -0.317 4.901 1.00 98.38 98 ALA A C 1
ATOM 747 O O . ALA A 1 98 ? -6.160 -0.665 6.078 1.00 98.38 98 ALA A O 1
ATOM 748 N N . GLU A 1 99 ? -6.422 -1.197 3.909 1.00 98.25 99 GLU A N 1
ATOM 749 C CA . GLU A 1 99 ? -6.420 -2.661 4.068 1.00 98.25 99 GLU A CA 1
ATOM 750 C C . GLU A 1 99 ? -5.197 -3.314 3.427 1.00 98.25 99 GLU A C 1
ATOM 752 O O . GLU A 1 99 ? -4.452 -2.681 2.678 1.00 98.25 99 GLU A O 1
ATOM 757 N N . ALA A 1 100 ? -5.004 -4.599 3.715 1.00 97.56 100 ALA A N 1
ATOM 758 C CA . ALA A 1 100 ? -3.942 -5.405 3.131 1.00 97.56 100 ALA A CA 1
ATOM 759 C C . ALA A 1 100 ? -4.473 -6.724 2.541 1.00 97.56 100 ALA A C 1
ATOM 761 O O . ALA A 1 100 ? -3.820 -7.757 2.641 1.00 97.56 100 ALA A O 1
ATOM 762 N N . GLU A 1 101 ? -5.652 -6.717 1.920 1.00 97.00 101 GLU A N 1
ATOM 763 C CA . GLU A 1 101 ? -6.230 -7.880 1.243 1.00 97.00 101 GLU A CA 1
ATOM 764 C C . GLU A 1 101 ? -5.453 -8.224 -0.040 1.00 97.00 101 GLU A C 1
ATOM 766 O O . GLU A 1 101 ? -5.196 -7.333 -0.864 1.00 97.00 101 GLU A O 1
ATOM 771 N N . PRO A 1 102 ? -5.127 -9.507 -0.289 1.00 96.31 102 PRO A N 1
ATOM 772 C CA . PRO A 1 102 ? -5.519 -10.705 0.473 1.00 96.31 102 PRO A CA 1
ATOM 773 C C . PRO A 1 102 ? -4.502 -11.146 1.548 1.00 96.31 102 PRO A C 1
ATOM 775 O O . PRO A 1 102 ? -4.637 -12.227 2.119 1.00 96.31 102 PRO A O 1
ATOM 778 N N . ALA A 1 103 ? -3.442 -10.366 1.786 1.00 96.06 103 ALA A N 1
ATOM 779 C CA . ALA A 1 103 ? -2.356 -10.739 2.691 1.00 96.06 103 ALA A CA 1
ATOM 780 C C . ALA A 1 103 ? -2.795 -10.821 4.163 1.00 96.06 103 ALA A C 1
ATOM 782 O O . ALA A 1 103 ? -2.340 -11.719 4.869 1.00 96.06 103 ALA A O 1
ATOM 783 N N . LEU A 1 104 ? -3.674 -9.914 4.609 1.00 96.38 104 LEU A N 1
ATOM 784 C CA . LEU A 1 104 ? -4.242 -9.883 5.961 1.00 96.38 104 LEU A CA 1
ATOM 785 C C . LEU A 1 104 ? -5.779 -9.770 5.910 1.00 96.38 104 LEU A C 1
ATOM 787 O O . LEU A 1 104 ? -6.312 -8.658 5.953 1.00 96.38 104 LEU A O 1
ATOM 791 N N . PRO A 1 105 ? -6.502 -10.902 5.833 1.00 96.88 105 PRO A N 1
ATOM 792 C CA . PRO A 1 105 ? -7.955 -10.899 5.705 1.00 96.88 105 PRO A CA 1
ATOM 793 C C . PRO A 1 105 ? -8.681 -10.213 6.868 1.00 96.88 105 PRO A C 1
ATOM 795 O O . PRO A 1 105 ? -8.445 -10.528 8.035 1.00 96.88 105 PRO A O 1
ATOM 798 N N . GLY A 1 106 ? -9.584 -9.285 6.549 1.00 96.50 106 GLY A N 1
ATOM 799 C CA . GLY A 1 106 ? -10.391 -8.517 7.501 1.00 96.50 106 GLY A CA 1
ATOM 800 C C . GLY A 1 106 ? -9.622 -7.446 8.280 1.00 96.50 106 GLY A C 1
ATOM 801 O O . GLY A 1 106 ? -10.227 -6.700 9.053 1.00 96.50 106 GLY A O 1
ATOM 802 N N . TRP A 1 107 ? -8.306 -7.340 8.086 1.00 98.06 107 TRP A N 1
ATOM 803 C CA . TRP A 1 107 ? -7.486 -6.353 8.771 1.00 98.06 107 TRP A CA 1
ATOM 804 C C . TRP A 1 107 ? -7.511 -5.006 8.041 1.00 98.06 107 TRP A C 1
ATOM 806 O O . TRP A 1 107 ? -7.395 -4.923 6.817 1.00 98.06 107 TRP A O 1
ATOM 816 N N . SER A 1 108 ? -7.635 -3.926 8.811 1.00 98.12 108 SER A N 1
ATOM 817 C CA . SER A 1 108 ? -7.472 -2.559 8.315 1.00 98.12 108 SER A CA 1
ATOM 818 C C . SER A 1 108 ? -7.003 -1.622 9.420 1.00 98.12 108 SER A C 1
ATOM 820 O O . SER A 1 108 ? -7.357 -1.802 10.589 1.00 98.12 108 SER A O 1
ATOM 822 N N . MET A 1 109 ? -6.290 -0.570 9.033 1.00 97.56 109 MET A N 1
ATOM 823 C CA . MET A 1 109 ? -5.749 0.462 9.922 1.00 97.56 109 MET A CA 1
ATOM 824 C C . MET A 1 109 ? -6.226 1.852 9.464 1.00 97.56 109 MET A C 1
ATOM 826 O O . MET A 1 109 ? -6.220 2.111 8.256 1.00 97.56 109 MET A O 1
ATOM 830 N N . PRO A 1 110 ? -6.653 2.754 10.373 1.00 98.31 110 PRO A N 1
ATOM 831 C CA . PRO A 1 110 ? -6.896 4.153 10.028 1.00 98.31 110 PRO A CA 1
ATOM 832 C C . PRO A 1 110 ? -5.633 4.803 9.472 1.00 98.31 110 PRO A C 1
ATOM 834 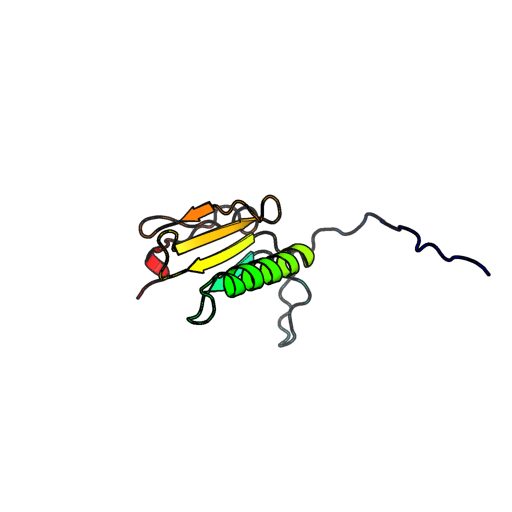O O . PRO A 1 110 ? -4.566 4.700 10.068 1.00 98.31 110 PRO A O 1
ATOM 837 N N . VAL A 1 111 ? -5.755 5.525 8.361 1.00 98.06 111 VAL A N 1
ATOM 838 C CA . VAL A 1 111 ? -4.610 6.235 7.771 1.00 98.06 111 VAL A CA 1
ATOM 839 C C . VAL A 1 111 ? -4.102 7.345 8.696 1.00 98.06 111 VAL A C 1
ATOM 841 O O . VAL A 1 111 ? -2.916 7.657 8.686 1.00 98.06 111 VAL A O 1
ATOM 844 N N . ASP A 1 112 ? -4.969 7.916 9.533 1.00 97.62 112 ASP A N 1
ATOM 845 C CA . ASP A 1 112 ? -4.575 8.947 10.496 1.00 97.62 112 ASP A CA 1
ATOM 846 C C . ASP A 1 112 ? -3.616 8.448 11.585 1.00 97.62 112 ASP A C 1
ATOM 848 O O . ASP A 1 112 ? -2.871 9.261 12.118 1.00 97.62 112 ASP A O 1
ATOM 852 N N . GLU A 1 113 ? -3.557 7.140 11.863 1.00 96.38 113 GLU A N 1
ATOM 853 C CA . GLU A 1 113 ? -2.599 6.569 12.828 1.00 96.38 113 GLU A CA 1
ATOM 854 C C . GLU A 1 113 ? -1.144 6.597 12.320 1.00 96.38 113 GLU A C 1
ATOM 856 O O . GLU A 1 113 ? -0.215 6.363 13.089 1.00 96.38 113 GLU A O 1
ATOM 861 N N . LEU A 1 114 ? -0.919 6.922 11.040 1.00 95.00 114 LEU A N 1
ATOM 862 C CA . LEU A 1 114 ? 0.422 7.139 10.480 1.00 95.00 114 LEU A CA 1
ATOM 863 C C . LEU A 1 114 ? 1.023 8.505 10.856 1.00 95.00 114 LEU A C 1
ATOM 865 O O . LEU A 1 114 ? 2.176 8.777 10.515 1.00 95.00 114 LEU A O 1
ATOM 869 N N . PHE A 1 115 ? 0.255 9.369 11.523 1.00 93.56 115 PHE A N 1
ATOM 870 C CA . PHE A 1 115 ? 0.650 10.728 11.883 1.00 93.56 115 PHE A CA 1
ATOM 871 C C . PHE A 1 115 ? 0.659 10.913 13.417 1.00 93.56 115 PHE A C 1
ATOM 873 O O . PHE A 1 115 ? -0.148 10.278 14.095 1.00 93.56 115 PHE A O 1
ATOM 880 N N . PRO A 1 116 ? 1.560 11.757 13.968 1.00 88.12 116 PRO A N 1
ATOM 881 C CA . PRO A 1 116 ? 1.576 12.109 15.393 1.00 88.12 116 PRO A CA 1
ATOM 882 C C . PRO A 1 116 ? 0.335 12.868 15.876 1.00 88.12 116 PRO A C 1
ATOM 884 O O . PRO A 1 116 ? -0.261 13.619 15.065 1.00 88.12 116 PRO A O 1
#

Secondary structure (DSSP, 8-state):
----PPPP--------------SSSSPPSS--SEEEEEPPTTS-SHHHHHHHHHHHHHHHHTT--EEEEE-TTSSSSEEEEETTEEEEEEEE-TTSEEE-TTTSTT-EEEGGGG--

Sequence (116 aa):
MHRLSPCGSLRPGCGREMGAVRDTMEFIQGAPVFAVEVRSKSNYGPAAEGAMAAKRVDYFAAGTQVVWDVDLLGADVVRVHRASDPDRPRGYRRGERAEAEPALPGWSMPVDELFP